Protein AF-A0A9D1Q8T2-F1 (afdb_monomer)

Secondary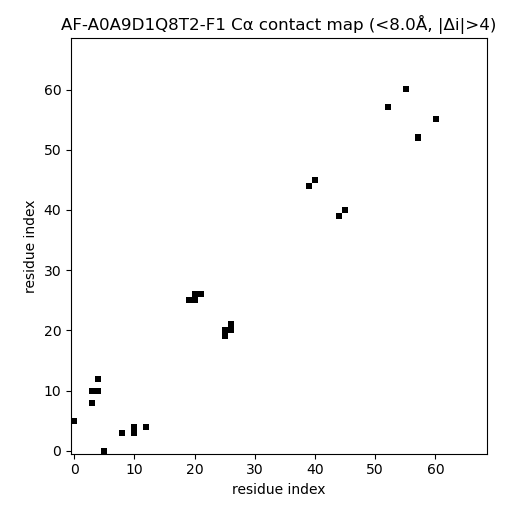 structure (DSSP, 8-state):
--HHHHH-TT---------TTSSHHHHHHHHHHHHHHHHHHHTT------PPPPHHHHTT---------

Mean predicted aligned error: 15.74 Å

pLDDT: mean 75.66, std 13.88, range [47.84, 95.0]

Foldseek 3Di:
DPVCCVVCVPDPDDDDPDDVCPDPVNVVVVVVVVVVVVVCVVVVVDDDPPPPQDPCVVVPHDDPDPPDD

Solvent-accessible surface area (backbone atoms only — not comparable to full-atom values): 4748 Å² total; per-residue (Å²): 130,66,64,64,59,73,77,36,77,85,60,93,73,82,89,78,89,81,59,82,68,75,42,68,66,51,50,51,50,53,52,52,50,53,51,51,55,53,47,45,60,70,72,65,61,78,80,75,84,79,65,78,77,50,74,57,65,78,70,66,52,84,81,82,79,79,79,85,126

Sequence (69 aa):
VNKIRTLYPAANITPIDYDPSATKVNQENRIKLMLAVAKERLDGAARPAVSPLTAEELAGGAPRIESRV

Structure (mmCIF, N/CA/C/O backbone):
data_AF-A0A9D1Q8T2-F1
#
_entry.id   AF-A0A9D1Q8T2-F1
#
loop_
_atom_site.group_PDB
_atom_site.id
_atom_site.type_symbol
_atom_site.label_atom_id
_atom_site.label_alt_id
_atom_site.label_comp_id
_atom_site.label_asym_id
_atom_site.label_entity_id
_atom_site.label_seq_id
_atom_site.pdbx_PDB_ins_code
_atom_site.Cartn_x
_atom_site.Cartn_y
_atom_site.Cartn_z
_atom_site.occupancy
_atom_site.B_iso_or_equiv
_atom_site.auth_seq_id
_atom_site.auth_comp_id
_atom_site.auth_asym_id
_atom_site.auth_atom_id
_atom_site.pdbx_PDB_model_num
ATOM 1 N N . VAL A 1 1 ? -21.261 10.411 9.778 1.00 61.81 1 VAL A N 1
ATOM 2 C CA . VAL A 1 1 ? -21.846 10.003 11.082 1.00 61.81 1 VAL A CA 1
ATOM 3 C C . VAL A 1 1 ? -22.096 8.499 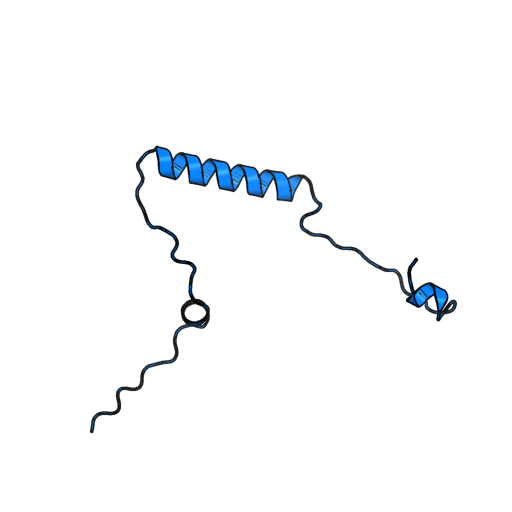11.047 1.00 61.81 1 VAL A C 1
ATOM 5 O O . VAL A 1 1 ? -22.704 8.033 10.090 1.00 61.81 1 VAL A O 1
ATOM 8 N N . ASN A 1 2 ? -21.575 7.736 12.015 1.00 72.88 2 ASN A N 1
ATOM 9 C CA . ASN A 1 2 ? -21.692 6.271 12.057 1.00 72.88 2 ASN A CA 1
ATOM 10 C C . ASN A 1 2 ? -23.147 5.839 12.302 1.00 72.88 2 ASN A C 1
ATOM 12 O O . ASN A 1 2 ? -23.622 5.902 13.433 1.00 72.88 2 ASN A O 1
ATOM 16 N N . LYS A 1 3 ? -23.840 5.385 11.247 1.00 81.25 3 LYS A N 1
ATOM 17 C CA . LYS A 1 3 ? -25.281 5.055 11.266 1.00 81.25 3 LYS A CA 1
ATOM 18 C C . LYS A 1 3 ? -25.666 4.064 12.373 1.00 81.25 3 LYS A C 1
ATOM 20 O O . LYS A 1 3 ? -26.715 4.220 12.984 1.00 81.25 3 LYS A O 1
ATOM 25 N N . ILE A 1 4 ? -24.797 3.097 12.677 1.00 81.88 4 ILE A N 1
ATOM 26 C CA . ILE A 1 4 ? -25.029 2.096 13.733 1.00 81.88 4 ILE A CA 1
ATOM 27 C C . ILE A 1 4 ? -25.100 2.744 15.123 1.00 81.88 4 ILE A C 1
ATOM 29 O O . ILE A 1 4 ? -26.012 2.436 15.882 1.00 81.88 4 ILE A O 1
ATOM 33 N N . ARG A 1 5 ? -24.212 3.699 15.439 1.00 79.50 5 ARG A N 1
ATOM 34 C CA . ARG A 1 5 ? -24.247 4.427 16.723 1.00 79.50 5 ARG A CA 1
ATOM 35 C C . ARG A 1 5 ? -25.477 5.326 16.855 1.00 79.50 5 ARG A C 1
ATOM 37 O O . ARG A 1 5 ? -25.922 5.579 17.966 1.00 79.50 5 ARG A O 1
ATOM 44 N N . THR A 1 6 ? -26.011 5.814 15.735 1.00 84.75 6 THR A N 1
ATOM 45 C CA . THR A 1 6 ? -27.230 6.635 15.713 1.00 84.75 6 THR A CA 1
ATOM 46 C C . THR A 1 6 ? -28.490 5.799 15.934 1.00 84.75 6 THR A C 1
ATOM 48 O O . THR A 1 6 ? -29.386 6.241 16.642 1.00 84.75 6 THR A O 1
ATOM 51 N N . LEU A 1 7 ? -28.562 4.602 15.344 1.00 90.81 7 LEU A N 1
ATOM 52 C CA . LEU A 1 7 ? -29.736 3.726 15.437 1.00 90.81 7 LEU A CA 1
ATOM 53 C C . LEU A 1 7 ? -29.754 2.878 16.717 1.00 90.81 7 LEU A C 1
ATOM 55 O O . LEU A 1 7 ? -30.829 2.554 17.213 1.00 90.81 7 LEU A O 1
ATOM 59 N N . TYR A 1 8 ? -28.583 2.544 17.266 1.00 88.50 8 TYR A N 1
ATOM 60 C CA . TYR A 1 8 ? -28.452 1.660 18.425 1.00 88.50 8 TYR A CA 1
ATOM 61 C C . TYR A 1 8 ? -27.457 2.235 19.446 1.00 88.50 8 TYR A C 1
ATOM 63 O O . TYR A 1 8 ? -26.298 1.819 19.483 1.00 88.50 8 TYR A O 1
ATOM 71 N N . PRO A 1 9 ? -27.891 3.176 20.309 1.00 84.25 9 PRO A N 1
ATOM 72 C CA . PRO A 1 9 ? -27.013 3.845 21.276 1.00 84.25 9 PRO A CA 1
ATOM 73 C C . PRO A 1 9 ? -26.379 2.896 22.303 1.00 84.25 9 PRO A C 1
ATOM 75 O O . PRO A 1 9 ? -25.307 3.183 22.823 1.00 84.25 9 PRO A O 1
ATOM 78 N N . ALA A 1 10 ? -27.035 1.765 22.584 1.00 90.12 10 ALA A N 1
ATOM 79 C CA . ALA A 1 10 ? -26.554 0.735 23.505 1.00 90.12 10 ALA A CA 1
ATOM 80 C C . ALA A 1 10 ? -25.532 -0.233 22.874 1.00 90.12 10 ALA A C 1
ATOM 82 O O . ALA A 1 10 ? -24.986 -1.087 23.571 1.00 90.12 10 ALA A O 1
ATOM 83 N N . ALA A 1 11 ? -25.279 -0.146 21.563 1.00 87.44 11 ALA A N 1
ATOM 84 C CA . ALA A 1 11 ? -24.330 -1.026 20.894 1.00 87.44 11 ALA A CA 1
ATOM 85 C C . ALA A 1 11 ? -22.887 -0.669 21.287 1.00 87.44 11 ALA A C 1
ATOM 87 O O . ALA A 1 11 ? -22.399 0.422 20.992 1.00 87.44 11 ALA A O 1
ATOM 88 N N . ASN A 1 12 ? -22.178 -1.619 21.899 1.00 84.81 12 ASN A N 1
ATOM 89 C CA . ASN A 1 12 ? -20.758 -1.493 22.232 1.00 84.81 12 ASN A CA 1
ATOM 90 C C . ASN A 1 12 ? -19.878 -1.900 21.035 1.00 84.81 12 ASN A C 1
ATOM 92 O O . ASN A 1 12 ? -19.199 -2.924 21.068 1.00 84.81 12 ASN A O 1
ATOM 96 N N . ILE A 1 13 ? -19.966 -1.148 19.934 1.00 80.19 13 ILE A N 1
ATOM 97 C CA . ILE A 1 13 ? -19.242 -1.434 18.687 1.00 80.19 13 ILE A CA 1
ATOM 98 C C . ILE A 1 13 ? -18.336 -0.252 18.344 1.00 80.19 13 ILE A C 1
ATOM 10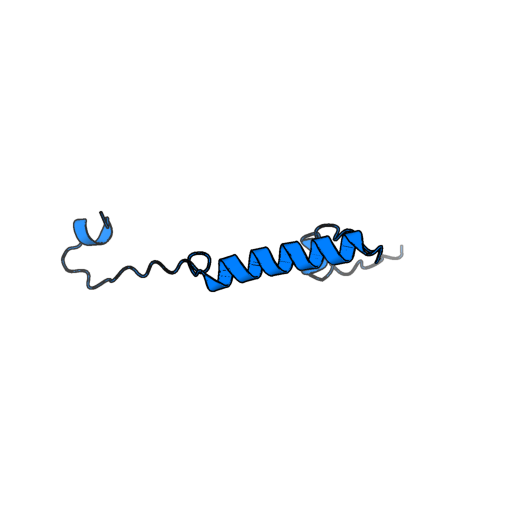0 O O . ILE A 1 13 ? -18.802 0.881 18.194 1.00 80.19 13 ILE A O 1
ATOM 104 N N . THR A 1 14 ? -17.048 -0.540 18.156 1.00 79.50 14 THR A N 1
ATOM 105 C CA . THR A 1 14 ? -16.038 0.433 17.727 1.00 79.50 14 THR A CA 1
ATOM 106 C C . THR A 1 14 ? -15.672 0.175 16.264 1.00 79.50 14 THR A C 1
ATOM 108 O O . THR A 1 14 ? -15.199 -0.920 15.960 1.00 79.50 14 THR A O 1
ATOM 111 N N . PRO A 1 15 ? -15.882 1.136 15.345 1.00 78.69 15 PRO A N 1
ATOM 112 C CA . PRO A 1 15 ? -15.429 0.993 13.965 1.00 78.69 15 PRO A CA 1
ATOM 113 C C . PRO A 1 15 ? -13.895 1.041 13.909 1.00 78.69 15 PRO A C 1
ATOM 115 O O . PRO A 1 15 ? -13.281 1.908 14.532 1.00 78.69 15 PRO A O 1
ATOM 118 N N . ILE A 1 16 ? -13.289 0.108 13.172 1.00 79.75 16 ILE A N 1
ATOM 119 C CA . ILE A 1 16 ? -11.852 0.088 12.879 1.00 79.75 16 ILE A CA 1
ATOM 120 C C . ILE A 1 16 ? -11.696 0.270 11.370 1.00 79.75 16 ILE A C 1
ATOM 122 O O . ILE A 1 16 ? -11.941 -0.656 10.601 1.00 79.75 16 ILE A O 1
ATOM 126 N N . ASP A 1 17 ? -11.282 1.465 10.958 1.00 75.75 17 ASP A N 1
ATOM 127 C CA . ASP A 1 17 ? -11.041 1.798 9.555 1.00 75.75 17 ASP A CA 1
ATOM 128 C C . ASP A 1 17 ? -9.587 1.451 9.199 1.00 75.75 17 ASP A C 1
ATOM 130 O O . ASP A 1 17 ? -8.695 2.300 9.222 1.00 75.75 17 ASP A O 1
ATOM 134 N N . TYR A 1 18 ? -9.316 0.169 8.937 1.00 76.12 18 TYR A N 1
ATOM 135 C CA . TYR A 1 18 ? -7.995 -0.257 8.474 1.00 76.12 18 TYR A CA 1
ATOM 136 C C . TYR A 1 18 ? -7.865 -0.055 6.960 1.00 76.12 18 TYR A C 1
ATOM 138 O O . TYR A 1 18 ? -8.376 -0.854 6.176 1.00 76.12 18 TYR A O 1
ATOM 146 N N . ASP A 1 19 ? -7.147 0.995 6.553 1.00 81.06 19 ASP A N 1
ATOM 147 C CA . ASP A 1 19 ? -6.707 1.189 5.169 1.00 81.06 19 ASP A CA 1
ATOM 148 C C . ASP A 1 19 ? -5.218 0.805 5.021 1.00 81.06 19 ASP A C 1
ATOM 150 O O . ASP A 1 19 ? -4.330 1.590 5.379 1.00 81.06 19 ASP A O 1
ATOM 154 N N . PRO A 1 20 ? -4.901 -0.382 4.469 1.00 70.75 20 PRO A N 1
ATOM 155 C CA . PRO A 1 20 ? -3.518 -0.826 4.288 1.00 70.75 20 PRO A CA 1
ATOM 156 C C . PRO A 1 20 ? -2.717 0.063 3.320 1.00 70.75 20 PRO A C 1
ATOM 158 O O . PRO A 1 20 ? -1.483 0.031 3.327 1.00 70.75 20 PRO A O 1
ATOM 161 N N . SER A 1 21 ? -3.379 0.875 2.491 1.00 73.56 21 SER A N 1
ATOM 162 C CA . SER A 1 21 ? -2.745 1.800 1.543 1.00 73.56 21 SER A CA 1
ATOM 163 C C . SER A 1 21 ? -2.452 3.190 2.120 1.00 73.56 21 SER A C 1
ATOM 165 O O . SER A 1 21 ? -1.615 3.915 1.576 1.00 73.56 21 SER A O 1
ATOM 167 N N . ALA A 1 22 ? -3.046 3.533 3.267 1.00 78.56 22 ALA A N 1
ATOM 168 C CA . ALA A 1 22 ? -2.871 4.838 3.904 1.00 78.56 22 ALA A CA 1
ATOM 169 C C . ALA A 1 22 ? -1.467 5.050 4.496 1.00 78.56 22 ALA A C 1
ATOM 171 O O . ALA A 1 22 ? -1.043 6.186 4.711 1.00 78.56 22 ALA A O 1
ATOM 172 N N . THR A 1 23 ? -0.716 3.979 4.763 1.00 85.62 23 THR A N 1
ATOM 173 C CA . THR A 1 23 ? 0.612 4.115 5.374 1.00 85.62 23 THR A CA 1
ATOM 174 C C . THR A 1 23 ? 1.632 4.696 4.389 1.00 85.62 23 THR A C 1
ATOM 176 O O . THR A 1 23 ? 1.749 4.257 3.243 1.00 85.62 23 THR A O 1
ATOM 179 N N . LYS A 1 24 ? 2.443 5.651 4.863 1.00 88.88 24 LYS A N 1
ATOM 180 C CA . LYS A 1 24 ? 3.545 6.258 4.095 1.00 88.88 24 LYS A CA 1
ATOM 181 C C . LYS A 1 24 ? 4.511 5.205 3.532 1.00 88.88 24 LYS A C 1
ATOM 183 O O . LYS A 1 24 ? 4.905 5.285 2.375 1.00 88.88 24 LYS A O 1
ATOM 188 N N . VAL A 1 25 ? 4.831 4.181 4.327 1.00 91.25 25 VAL A N 1
ATOM 189 C CA . VAL A 1 25 ? 5.722 3.077 3.930 1.00 91.25 25 VAL A CA 1
ATOM 190 C C . VAL A 1 25 ? 5.169 2.311 2.726 1.00 91.25 25 VAL A C 1
ATOM 192 O O . VAL A 1 25 ? 5.916 2.012 1.797 1.00 91.25 25 VAL A O 1
ATOM 195 N N . ASN A 1 26 ? 3.864 2.021 2.695 1.00 87.88 26 ASN A N 1
ATOM 196 C CA . ASN A 1 26 ? 3.268 1.292 1.575 1.00 87.88 26 ASN A CA 1
ATOM 197 C C . ASN A 1 26 ? 3.285 2.128 0.281 1.00 87.88 26 ASN A C 1
ATOM 199 O O . ASN A 1 26 ? 3.555 1.604 -0.800 1.00 87.88 26 ASN A O 1
ATOM 203 N N . GLN A 1 27 ? 3.090 3.444 0.389 1.00 89.06 27 GLN A N 1
ATOM 204 C CA . GLN A 1 27 ? 3.198 4.359 -0.753 1.00 89.06 27 GLN A CA 1
ATOM 205 C C . GLN A 1 27 ? 4.634 4.429 -1.288 1.00 89.06 27 GLN A C 1
ATOM 207 O O . GLN A 1 27 ? 4.856 4.289 -2.492 1.00 89.06 27 GLN A O 1
ATOM 212 N N . GLU A 1 28 ? 5.621 4.561 -0.398 1.00 94.31 28 GLU A N 1
ATOM 213 C CA . GLU A 1 28 ? 7.038 4.558 -0.771 1.00 94.31 28 GLU A CA 1
ATOM 214 C C . GLU A 1 28 ? 7.452 3.250 -1.448 1.00 94.31 28 GLU A C 1
ATOM 216 O O . GLU A 1 28 ? 8.181 3.277 -2.439 1.00 94.31 28 GLU A O 1
ATOM 221 N N . ASN A 1 29 ? 6.968 2.107 -0.959 1.00 92.50 29 ASN A N 1
ATOM 222 C CA . ASN A 1 29 ? 7.275 0.804 -1.546 1.00 92.50 29 ASN A CA 1
ATOM 223 C C . ASN A 1 29 ? 6.718 0.669 -2.969 1.00 92.50 29 ASN A C 1
ATOM 225 O O . ASN A 1 29 ? 7.423 0.174 -3.850 1.00 92.50 29 ASN A O 1
ATOM 229 N N . ARG A 1 30 ? 5.500 1.168 -3.229 1.00 91.75 30 ARG A N 1
ATOM 230 C CA . ARG A 1 30 ? 4.920 1.188 -4.585 1.00 91.75 30 ARG A CA 1
ATOM 231 C C . ARG A 1 30 ? 5.763 2.023 -5.544 1.00 91.75 30 ARG A C 1
ATOM 233 O O . ARG A 1 30 ? 6.061 1.560 -6.642 1.00 91.75 30 ARG A O 1
ATOM 240 N N . ILE A 1 31 ? 6.177 3.220 -5.123 1.00 94.00 31 ILE A N 1
ATOM 241 C CA . ILE A 1 31 ? 7.007 4.111 -5.948 1.00 94.00 31 ILE A CA 1
ATOM 242 C C . ILE A 1 31 ? 8.389 3.488 -6.191 1.00 94.00 31 ILE A C 1
ATOM 244 O O . ILE A 1 31 ? 8.853 3.460 -7.330 1.00 94.00 31 ILE A O 1
ATOM 248 N N . LYS A 1 32 ? 9.030 2.928 -5.156 1.00 94.62 32 LYS A N 1
ATOM 249 C CA . LYS A 1 32 ? 10.323 2.230 -5.280 1.00 94.62 32 LYS A CA 1
ATOM 250 C C . LYS A 1 32 ? 10.250 1.073 -6.273 1.00 94.62 32 LYS A C 1
ATOM 252 O O . LYS A 1 32 ? 11.125 0.959 -7.126 1.00 94.62 32 LYS A O 1
ATOM 257 N N . LEU A 1 33 ? 9.198 0.255 -6.198 1.00 95.00 33 LEU A N 1
ATOM 258 C CA . LEU A 1 33 ? 8.989 -0.853 -7.127 1.00 95.00 33 LEU A CA 1
ATOM 259 C C . LEU A 1 33 ? 8.794 -0.353 -8.563 1.00 95.00 33 LEU A C 1
ATOM 261 O O . LEU A 1 33 ? 9.431 -0.866 -9.477 1.00 95.00 33 LEU A O 1
ATOM 265 N N . MET A 1 34 ? 7.963 0.676 -8.763 1.00 93.12 34 MET A N 1
ATOM 266 C CA . MET A 1 34 ? 7.759 1.283 -10.084 1.00 93.12 34 MET A CA 1
ATOM 267 C C . MET A 1 34 ? 9.073 1.783 -10.694 1.00 93.12 34 MET A C 1
ATOM 269 O O . MET A 1 34 ? 9.337 1.525 -11.867 1.00 93.12 34 MET A O 1
ATOM 273 N N . LEU A 1 35 ? 9.911 2.460 -9.904 1.00 94.88 35 LEU A N 1
ATOM 274 C CA . LEU A 1 35 ? 11.209 2.963 -10.357 1.00 94.88 35 LEU A CA 1
ATOM 275 C C . LEU A 1 35 ? 12.200 1.834 -10.659 1.00 94.88 35 LEU A C 1
ATOM 277 O O . LEU A 1 35 ? 12.904 1.907 -11.664 1.00 94.88 35 LEU A O 1
ATOM 281 N N . ALA A 1 36 ? 12.239 0.788 -9.830 1.00 91.69 36 ALA A N 1
ATOM 282 C CA . ALA A 1 36 ? 13.086 -0.379 -10.065 1.00 91.69 36 ALA A CA 1
ATOM 283 C C . ALA A 1 36 ? 12.722 -1.076 -11.387 1.00 91.69 36 ALA A C 1
ATOM 285 O O . ALA A 1 36 ? 13.601 -1.306 -12.214 1.00 91.69 36 ALA A O 1
ATOM 286 N N . VAL A 1 37 ? 11.426 -1.304 -11.628 1.00 89.19 37 VAL A N 1
ATOM 287 C CA . VAL A 1 37 ? 10.917 -1.891 -12.880 1.00 89.19 37 VAL A CA 1
ATOM 288 C C . VAL A 1 37 ? 11.199 -0.983 -14.080 1.00 89.19 37 VAL A C 1
ATOM 290 O O . VAL A 1 37 ? 11.560 -1.464 -15.152 1.00 89.19 37 VAL A O 1
ATOM 293 N N . ALA A 1 38 ? 11.044 0.336 -13.934 1.00 89.69 38 ALA A N 1
ATOM 294 C CA . ALA A 1 38 ? 11.363 1.279 -15.004 1.0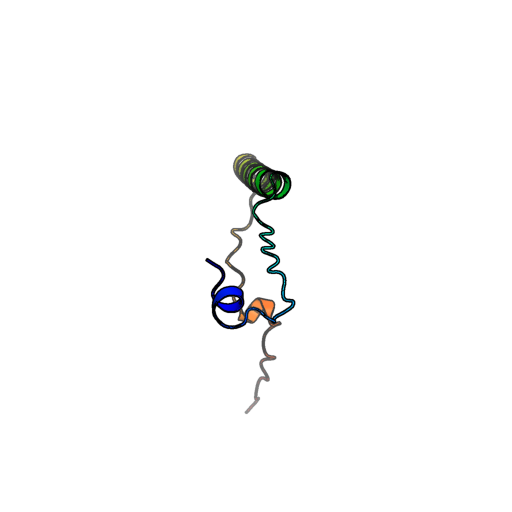0 89.69 38 ALA A CA 1
ATOM 295 C C . ALA A 1 38 ? 12.858 1.252 -15.360 1.00 89.69 38 ALA A C 1
ATOM 297 O O . ALA A 1 38 ? 13.199 1.246 -16.542 1.00 89.69 38 ALA A O 1
ATOM 298 N N . LYS A 1 39 ? 13.737 1.187 -14.353 1.00 89.38 39 LYS A N 1
ATOM 299 C CA . LYS A 1 39 ? 15.186 1.083 -14.548 1.00 89.38 39 LYS A CA 1
ATOM 300 C C . LYS A 1 39 ? 15.574 -0.222 -15.245 1.00 89.38 39 LYS A C 1
ATOM 302 O O . LYS A 1 39 ? 16.286 -0.177 -16.238 1.00 89.38 39 LYS A O 1
ATOM 307 N N . GLU A 1 40 ? 15.041 -1.354 -14.788 1.00 85.75 40 GLU A N 1
ATOM 308 C CA . GLU A 1 40 ? 15.258 -2.665 -15.418 1.00 85.75 40 GLU A CA 1
ATOM 309 C C . GLU A 1 40 ? 14.878 -2.657 -16.910 1.00 85.75 40 GLU A C 1
ATOM 311 O O . GLU A 1 40 ? 15.620 -3.160 -17.752 1.00 85.75 40 GLU A O 1
ATOM 316 N N . ARG A 1 41 ? 13.757 -2.009 -17.257 1.00 85.12 41 ARG A N 1
ATOM 317 C CA . ARG A 1 41 ? 13.313 -1.852 -18.652 1.00 85.12 41 ARG A CA 1
ATOM 318 C C . ARG A 1 41 ? 14.228 -0.957 -19.490 1.00 85.12 41 ARG A C 1
ATOM 320 O O . ARG A 1 41 ? 14.348 -1.198 -20.689 1.00 85.12 41 ARG A O 1
ATOM 327 N N . LEU A 1 42 ? 14.820 0.081 -18.895 1.00 87.19 42 LEU A N 1
ATOM 328 C CA . LEU A 1 42 ? 15.752 0.983 -19.581 1.00 87.19 42 LEU A CA 1
ATOM 329 C C . LEU A 1 42 ? 17.107 0.321 -19.837 1.00 87.19 42 LEU A C 1
ATOM 331 O O . LEU A 1 42 ? 17.665 0.506 -20.916 1.00 87.19 42 LEU A O 1
ATOM 335 N N . ASP A 1 43 ? 17.596 -0.491 -18.898 1.00 85.94 43 ASP A N 1
ATOM 336 C CA . ASP A 1 43 ? 18.901 -1.165 -18.978 1.00 85.94 43 ASP A CA 1
ATOM 337 C C . ASP A 1 43 ? 18.928 -2.316 -20.013 1.00 85.94 43 ASP A C 1
ATOM 339 O O . ASP A 1 43 ? 19.881 -3.090 -20.081 1.00 85.94 43 ASP A O 1
ATOM 343 N N . GLY A 1 44 ? 17.893 -2.447 -20.852 1.00 69.81 44 GLY A N 1
ATOM 344 C CA . GLY A 1 44 ? 17.856 -3.407 -21.957 1.00 69.81 44 GLY A CA 1
ATOM 345 C C . GLY A 1 44 ? 17.781 -4.869 -21.515 1.00 69.81 44 GLY A C 1
ATOM 346 O O . GLY A 1 44 ? 17.815 -5.757 -22.370 1.00 69.81 44 GLY A O 1
ATOM 347 N N . ALA A 1 45 ? 17.616 -5.128 -20.213 1.00 63.16 45 ALA A N 1
ATOM 348 C CA . ALA A 1 45 ? 17.253 -6.427 -19.666 1.00 63.16 45 ALA A CA 1
ATOM 349 C C . ALA A 1 45 ? 15.800 -6.756 -20.065 1.00 63.16 45 ALA A C 1
ATOM 351 O O . ALA A 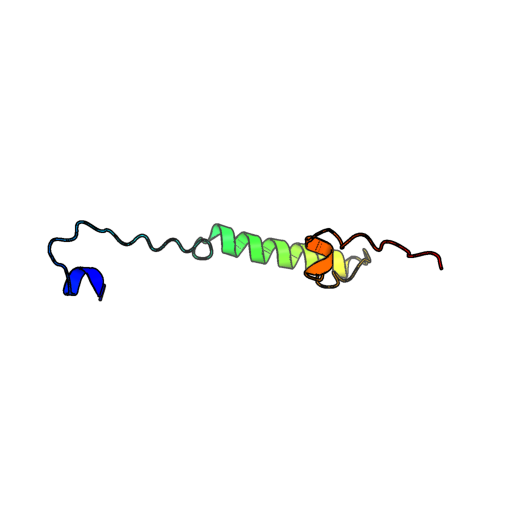1 45 ? 14.855 -6.709 -19.285 1.00 63.16 45 ALA A O 1
ATOM 352 N N . ALA A 1 46 ? 15.596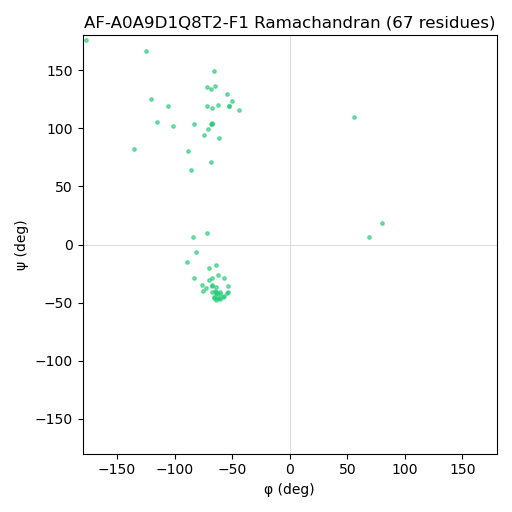 -7.041 -21.348 1.00 55.75 46 ALA A N 1
ATOM 353 C CA . ALA A 1 46 ? 14.418 -7.729 -21.854 1.00 55.75 46 ALA A CA 1
ATOM 354 C C . ALA A 1 46 ? 14.413 -9.163 -21.271 1.00 55.75 46 ALA A C 1
ATOM 356 O O . ALA A 1 46 ? 15.450 -9.813 -21.323 1.00 55.75 46 ALA A O 1
ATOM 357 N N . ARG A 1 47 ? 13.326 -9.783 -20.778 1.00 61.31 47 ARG A N 1
ATOM 358 C CA . ARG A 1 47 ? 11.859 -9.554 -20.847 1.00 61.31 47 ARG A CA 1
ATOM 359 C C . ARG A 1 47 ? 11.160 -10.652 -19.961 1.00 61.31 47 ARG A C 1
ATOM 361 O O . ARG A 1 47 ? 11.890 -11.529 -19.505 1.00 61.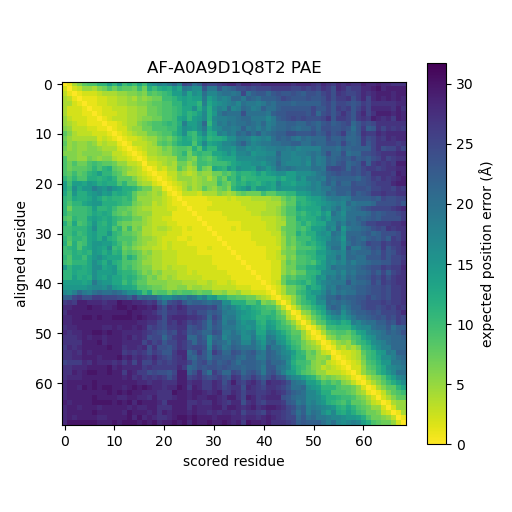31 47 ARG A O 1
ATOM 368 N N . PRO A 1 48 ? 9.816 -10.707 -19.732 1.00 52.66 48 PRO A N 1
ATOM 369 C CA . PRO A 1 48 ? 8.748 -10.339 -20.660 1.00 52.66 48 PRO A CA 1
ATOM 370 C C . PRO A 1 48 ? 7.759 -9.296 -20.137 1.00 52.66 48 PRO A C 1
ATOM 372 O O . PRO A 1 48 ? 7.685 -8.974 -18.954 1.00 52.66 48 PRO A O 1
ATOM 375 N N . ALA A 1 49 ? 6.966 -8.771 -21.075 1.00 59.22 49 ALA A N 1
ATOM 376 C CA . ALA A 1 49 ? 5.648 -8.265 -20.750 1.00 59.22 49 ALA A CA 1
ATOM 377 C C . ALA A 1 49 ? 4.987 -9.294 -19.828 1.00 59.22 49 ALA A C 1
ATOM 379 O O . ALA A 1 49 ? 4.787 -10.439 -20.228 1.00 59.22 49 ALA A O 1
ATOM 380 N N . VAL A 1 50 ? 4.704 -8.903 -18.588 1.00 57.09 50 VAL A N 1
ATOM 381 C CA . VAL A 1 50 ? 3.711 -9.601 -17.783 1.00 57.09 50 VAL A CA 1
ATOM 382 C C . VAL A 1 50 ? 2.412 -9.452 -18.560 1.00 57.09 50 VAL A C 1
ATOM 384 O O . VAL A 1 50 ? 1.721 -8.441 -18.447 1.00 57.09 50 VAL A O 1
ATOM 387 N N . SER A 1 51 ? 2.128 -10.423 -19.429 1.00 58.94 51 SER A N 1
ATOM 388 C CA . SER A 1 51 ? 0.757 -10.714 -19.813 1.00 58.94 51 SER A CA 1
ATOM 389 C C . SER A 1 51 ? 0.006 -10.835 -18.489 1.00 58.94 51 SER A C 1
ATOM 391 O O . SER A 1 51 ? 0.487 -11.567 -17.617 1.00 58.94 51 SER A O 1
ATOM 393 N N . PRO A 1 52 ? -1.067 -10.060 -18.252 1.00 61.84 52 PRO A N 1
ATOM 394 C CA . PRO A 1 52 ? -1.842 -10.241 -17.038 1.00 61.84 52 PRO A CA 1
ATOM 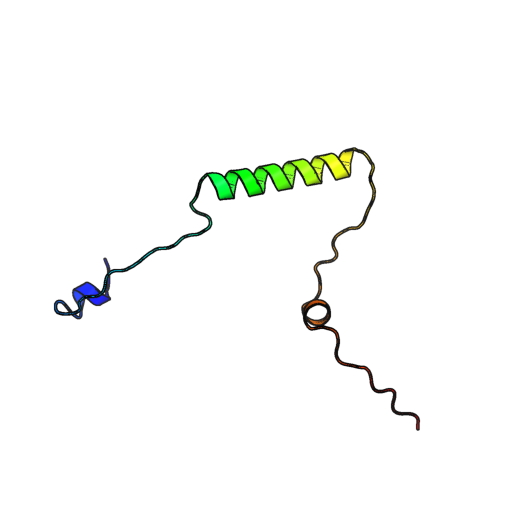395 C C . PRO A 1 52 ? -2.219 -11.719 -16.974 1.00 61.84 52 PRO A C 1
ATOM 397 O O . PRO A 1 52 ? -2.826 -12.228 -17.914 1.00 61.84 52 PRO A O 1
ATOM 400 N N . LEU A 1 53 ? -1.771 -12.396 -15.914 1.00 65.06 53 LEU A N 1
ATOM 401 C CA . LEU A 1 53 ? -2.124 -13.785 -15.660 1.00 65.06 53 LEU A CA 1
ATOM 402 C C . LEU A 1 53 ? -3.643 -13.862 -15.698 1.00 65.06 5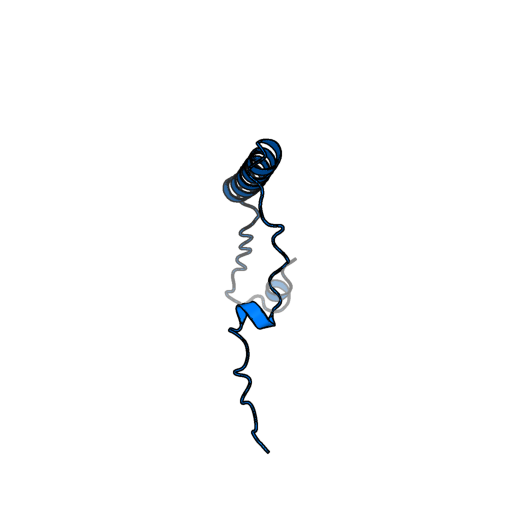3 LEU A C 1
ATOM 404 O O . LEU A 1 53 ? -4.331 -13.160 -14.947 1.00 65.06 53 LEU A O 1
ATOM 408 N N . THR A 1 54 ? -4.153 -14.653 -16.628 1.00 69.31 54 THR A N 1
ATOM 409 C CA . THR A 1 54 ? -5.587 -14.893 -16.727 1.00 69.31 54 THR A CA 1
ATOM 410 C C . THR A 1 54 ? -6.030 -15.651 -15.476 1.00 69.31 54 THR A C 1
ATOM 412 O O . THR A 1 54 ? -5.242 -16.370 -14.850 1.00 69.31 54 THR A O 1
ATOM 415 N N . ALA A 1 55 ? -7.274 -15.448 -15.037 1.00 62.09 55 ALA A N 1
ATOM 416 C CA . ALA A 1 55 ? -7.770 -16.077 -13.811 1.00 62.09 55 ALA A CA 1
ATOM 417 C C . ALA A 1 55 ? -7.652 -17.615 -13.878 1.00 62.09 55 ALA A C 1
ATOM 419 O O . ALA A 1 55 ? -7.435 -18.267 -12.856 1.00 62.09 55 ALA A O 1
ATOM 420 N N . GLU A 1 56 ? -7.713 -18.180 -15.086 1.00 65.31 56 GLU A N 1
ATOM 421 C CA . GLU A 1 56 ? -7.518 -19.598 -15.377 1.00 65.31 56 GLU A CA 1
ATOM 422 C C . GLU A 1 56 ? -6.100 -20.111 -15.057 1.00 65.31 56 GLU A C 1
ATOM 424 O O . GLU A 1 56 ? -5.947 -21.237 -14.576 1.00 65.31 56 GLU A O 1
ATOM 429 N N . GLU A 1 57 ? -5.064 -19.300 -15.285 1.00 63.91 57 GLU A N 1
ATOM 430 C CA . GLU A 1 57 ? -3.659 -19.666 -15.046 1.00 63.91 57 GLU A CA 1
ATOM 431 C C . GLU A 1 57 ? -3.310 -19.630 -13.553 1.00 63.91 57 GLU A C 1
ATOM 433 O O . GLU A 1 57 ? -2.565 -20.480 -13.065 1.00 63.91 57 GLU A O 1
ATOM 438 N N . LEU A 1 58 ? -3.904 -18.696 -12.801 1.00 65.50 58 LEU A N 1
ATOM 439 C CA . LEU A 1 58 ? -3.783 -18.640 -11.339 1.00 65.50 58 LEU A CA 1
ATOM 440 C C . LEU A 1 58 ? -4.530 -19.788 -10.645 1.00 65.50 58 LEU A C 1
ATOM 442 O O . LEU A 1 58 ? -4.099 -20.248 -9.589 1.00 65.50 58 LEU A O 1
ATOM 446 N N . ALA A 1 59 ? -5.625 -20.267 -11.241 1.00 69.00 59 ALA A N 1
ATOM 447 C CA . ALA A 1 59 ? -6.424 -21.377 -10.722 1.00 69.00 59 ALA A CA 1
ATOM 448 C C . ALA A 1 59 ? -5.884 -22.770 -11.111 1.00 69.00 59 ALA A C 1
ATOM 450 O O . ALA A 1 59 ? -6.524 -23.779 -10.813 1.00 69.00 59 ALA A O 1
ATOM 451 N N . GLY A 1 60 ? -4.710 -22.845 -11.749 1.00 64.31 60 GLY A N 1
ATOM 452 C CA . GLY A 1 60 ? -4.009 -24.105 -11.995 1.00 64.31 60 GLY A CA 1
ATOM 453 C C . GLY A 1 60 ? -4.517 -24.933 -13.175 1.00 64.31 60 GLY A C 1
ATOM 454 O O . GLY A 1 60 ? -4.179 -26.108 -13.219 1.00 64.31 60 GLY A O 1
ATOM 455 N N . GLY A 1 61 ? -5.274 -24.343 -14.115 1.00 60.31 61 GLY A N 1
ATOM 456 C CA . GLY A 1 61 ? -5.674 -24.954 -15.392 1.00 60.31 61 GLY A CA 1
ATOM 457 C C . GLY A 1 61 ? -6.417 -26.294 -15.271 1.00 60.31 61 GLY A C 1
ATOM 458 O O . GLY A 1 61 ? -5.831 -27.326 -14.962 1.00 60.31 61 GLY A O 1
ATOM 459 N N . ALA A 1 62 ? -7.716 -26.323 -15.581 1.00 56.38 62 ALA A N 1
ATOM 460 C CA . ALA A 1 62 ? -8.476 -27.576 -15.573 1.00 56.38 62 ALA A CA 1
ATOM 461 C C . ALA A 1 62 ? -7.794 -28.644 -16.465 1.00 56.38 62 ALA A C 1
ATOM 463 O O . ALA A 1 62 ? -7.479 -28.349 -17.625 1.00 56.38 62 ALA A O 1
ATOM 464 N N . PRO A 1 63 ? -7.557 -29.874 -15.965 1.00 58.25 63 PRO A N 1
ATOM 465 C CA . PRO A 1 63 ? -6.880 -30.906 -16.737 1.00 58.25 63 PRO A CA 1
ATOM 466 C C . PRO A 1 63 ? -7.710 -31.236 -17.978 1.00 58.25 63 PRO A C 1
ATOM 468 O O . PRO A 1 63 ? -8.865 -31.656 -17.886 1.00 58.25 63 PRO A O 1
ATOM 471 N N . ARG A 1 64 ? -7.121 -31.036 -19.161 1.00 59.56 64 ARG A N 1
ATOM 472 C CA . ARG A 1 64 ? -7.740 -31.412 -20.431 1.00 59.56 64 ARG A CA 1
ATOM 473 C C . ARG A 1 64 ? -7.646 -32.928 -20.570 1.00 59.56 64 ARG A C 1
ATOM 475 O O . ARG A 1 64 ? -6.631 -33.452 -21.014 1.00 59.56 64 ARG A O 1
ATOM 482 N N . ILE A 1 65 ? -8.697 -33.628 -20.153 1.00 58.12 65 ILE A N 1
ATOM 483 C CA . ILE A 1 65 ? -8.858 -35.052 -20.445 1.00 58.12 65 ILE A CA 1
ATOM 484 C C . ILE A 1 65 ? -9.071 -35.171 -21.956 1.00 58.12 65 ILE A C 1
ATOM 486 O O . ILE A 1 65 ? -10.133 -34.821 -22.468 1.00 58.12 65 ILE A O 1
ATOM 490 N N . GLU A 1 66 ? -8.049 -35.616 -22.686 1.00 49.09 66 GLU A N 1
ATOM 491 C CA . GLU A 1 66 ? -8.215 -35.992 -24.088 1.00 49.09 66 GLU A CA 1
ATOM 492 C C . GLU A 1 66 ? -9.065 -37.263 -24.154 1.00 49.09 66 GLU A C 1
ATOM 494 O O . GLU A 1 66 ? -8.607 -38.370 -23.863 1.00 49.09 66 GLU A O 1
ATOM 499 N N . SER A 1 67 ? -10.335 -37.107 -24.521 1.00 52.28 67 SER A N 1
ATOM 500 C CA . SER A 1 67 ? -11.186 -38.227 -24.900 1.00 52.28 67 SER A CA 1
ATOM 501 C C . SER A 1 67 ? -10.715 -38.762 -26.252 1.00 52.28 67 SER A C 1
ATOM 503 O O . SER A 1 67 ? -11.031 -38.192 -27.298 1.00 52.28 67 SER A O 1
ATOM 505 N N . ARG A 1 68 ? -9.945 -39.853 -26.235 1.00 47.84 68 ARG A N 1
ATOM 506 C CA . ARG A 1 68 ? -9.708 -40.663 -27.434 1.00 47.84 68 ARG A CA 1
ATOM 507 C C . ARG A 1 68 ? -11.026 -41.335 -27.826 1.00 47.84 68 ARG A C 1
ATOM 509 O O . ARG A 1 68 ? -11.557 -42.120 -27.041 1.00 47.84 68 ARG A O 1
ATOM 516 N N . VAL A 1 69 ? -11.529 -40.996 -29.011 1.00 56.03 69 VAL A N 1
ATOM 517 C CA . VAL A 1 69 ? -12.548 -41.759 -29.750 1.00 56.03 69 VAL A CA 1
ATOM 518 C C . VAL A 1 69 ? -11.830 -42.607 -30.787 1.00 56.03 69 VAL A C 1
ATOM 520 O O . VAL A 1 69 ? -10.875 -42.070 -31.396 1.00 56.03 69 VAL A O 1
#

Radius of gyration: 23.9 Å; Cα contacts (8 Å, |Δi|>4): 13; chains: 1; bounding box: 49×52×53 Å

Organism: NCBI:txid2838581